Protein AF-A0A371Y7Q0-F1 (afdb_monomer_lite)

Sequence (72 aa):
MTPRGRAKDGFEGDNPYQVGQTGLIGNPAAAHVMDGADTLLLGTDFPYRDRYPRGKKVVRVDRARARGPLSA

pLDDT: mean 75.3, std 11.37, range [36.94, 86.0]

Radius of gyration: 12.8 Å; chains: 1; bounding box: 35×25×30 Å

Foldseek 3Di:
DDDDDPCCVVAVDPDPPDQWDDDPPTDVSVLVCQQPDQEAEAADDDPCLVSHHAPHHYHYDYPDPDDDDSHD

Structure (mmCIF, N/CA/C/O backbone):
data_AF-A0A371Y7Q0-F1
#
_entry.id   AF-A0A371Y7Q0-F1
#
loop_
_atom_site.group_PDB
_atom_site.id
_atom_site.type_symbol
_atom_site.label_atom_id
_atom_site.label_alt_id
_atom_site.label_comp_id
_atom_site.label_asym_id
_atom_site.label_entity_id
_atom_site.label_seq_id
_atom_site.pdbx_PDB_ins_code
_atom_site.Cartn_x
_atom_site.Cartn_y
_atom_site.Cartn_z
_atom_site.occupancy
_atom_site.B_iso_or_equiv
_atom_site.auth_seq_id
_atom_site.auth_comp_id
_atom_site.au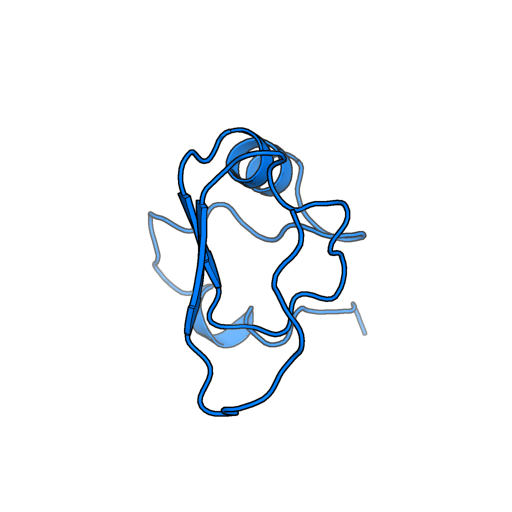th_asym_id
_atom_site.auth_atom_id
_atom_site.pdbx_PDB_model_num
ATOM 1 N N . MET A 1 1 ? 25.991 -2.894 6.441 1.00 36.94 1 MET A N 1
ATOM 2 C CA . MET A 1 1 ? 24.815 -3.769 6.249 1.00 36.94 1 MET A CA 1
ATOM 3 C C . MET A 1 1 ? 23.593 -2.873 6.109 1.00 36.94 1 MET A C 1
ATOM 5 O O . MET A 1 1 ? 23.140 -2.319 7.099 1.00 36.94 1 MET A O 1
ATOM 9 N N . THR A 1 2 ? 23.149 -2.609 4.879 1.00 40.16 2 THR A N 1
ATOM 10 C CA . THR A 1 2 ? 22.022 -1.701 4.605 1.00 40.16 2 THR A CA 1
ATOM 11 C C . THR A 1 2 ? 20.724 -2.363 5.076 1.00 40.16 2 THR A C 1
ATOM 13 O O . THR A 1 2 ? 20.514 -3.530 4.736 1.00 40.16 2 THR A O 1
ATOM 16 N N . PRO A 1 3 ? 19.857 -1.693 5.854 1.00 45.94 3 PRO A N 1
ATOM 17 C CA . PRO A 1 3 ? 18.563 -2.264 6.209 1.00 45.94 3 PRO A CA 1
ATOM 18 C C . PRO A 1 3 ? 17.777 -2.553 4.921 1.00 45.94 3 PRO A C 1
ATOM 20 O O . PRO A 1 3 ? 17.568 -1.665 4.101 1.00 45.94 3 PRO A O 1
ATOM 23 N N . ARG A 1 4 ? 17.401 -3.816 4.700 1.00 55.09 4 ARG A N 1
ATOM 24 C CA . ARG A 1 4 ? 16.620 -4.272 3.538 1.00 55.09 4 ARG A CA 1
ATOM 25 C C . ARG A 1 4 ? 15.303 -4.860 4.031 1.00 55.09 4 ARG A C 1
ATOM 27 O O . ARG A 1 4 ? 15.280 -5.595 5.015 1.00 55.09 4 ARG A O 1
ATOM 34 N N . GLY A 1 5 ? 14.192 -4.503 3.385 1.00 64.56 5 GLY A N 1
ATOM 35 C CA . GLY A 1 5 ? 12.881 -5.045 3.752 1.00 64.56 5 GLY A CA 1
ATOM 36 C C . GLY A 1 5 ? 12.810 -6.554 3.495 1.00 64.56 5 GLY A C 1
ATOM 37 O O . GLY A 1 5 ? 13.290 -7.016 2.467 1.00 64.56 5 GLY A O 1
ATOM 38 N N . ARG A 1 6 ? 12.177 -7.319 4.395 1.00 72.69 6 ARG A N 1
ATOM 39 C CA . ARG A 1 6 ? 12.132 -8.799 4.334 1.00 72.69 6 ARG A CA 1
ATOM 40 C C . ARG A 1 6 ? 11.541 -9.377 3.042 1.00 72.69 6 ARG A C 1
ATOM 42 O O . ARG A 1 6 ? 11.869 -10.493 2.678 1.00 72.69 6 ARG A O 1
ATOM 49 N N . ALA A 1 7 ? 10.665 -8.634 2.367 1.00 70.50 7 ALA A N 1
ATOM 50 C CA . ALA A 1 7 ? 10.038 -9.067 1.117 1.00 70.50 7 ALA A CA 1
ATOM 51 C C . ALA A 1 7 ? 10.872 -8.742 -0.138 1.00 70.50 7 ALA A C 1
ATOM 53 O O . ALA A 1 7 ? 10.506 -9.167 -1.228 1.00 70.50 7 ALA A O 1
ATOM 54 N N . LYS A 1 8 ? 11.964 -7.976 -0.001 1.00 67.94 8 LYS A N 1
ATOM 55 C CA . LYS A 1 8 ? 12.747 -7.446 -1.126 1.00 67.94 8 LYS A CA 1
ATOM 56 C C . LYS A 1 8 ? 13.319 -8.567 -2.000 1.00 67.94 8 LYS A C 1
ATOM 58 O O . LYS A 1 8 ? 13.107 -8.550 -3.206 1.00 67.94 8 LYS A O 1
ATOM 63 N N . ASP A 1 9 ? 13.909 -9.587 -1.381 1.00 71.38 9 ASP A N 1
ATOM 64 C CA . ASP A 1 9 ? 14.562 -10.696 -2.094 1.00 71.38 9 ASP A CA 1
ATOM 65 C C . ASP A 1 9 ? 13.574 -11.585 -2.881 1.00 71.38 9 ASP A C 1
ATOM 67 O O . ASP A 1 9 ? 13.974 -12.274 -3.811 1.00 71.38 9 ASP A O 1
ATOM 71 N N . GLY A 1 10 ? 12.278 -11.559 -2.539 1.00 69.00 10 GLY A N 1
ATOM 72 C CA . GLY A 1 10 ? 11.241 -12.341 -3.224 1.00 69.00 10 GLY A CA 1
ATOM 73 C C . GLY A 1 10 ? 10.529 -11.614 -4.370 1.00 69.00 10 GLY A C 1
ATOM 74 O O . GLY A 1 10 ? 9.777 -12.251 -5.100 1.00 69.00 10 GLY A O 1
ATOM 75 N N . PHE A 1 11 ? 10.730 -10.298 -4.519 1.00 69.88 11 PHE A N 1
ATOM 76 C CA . PHE A 1 11 ? 9.985 -9.457 -5.470 1.00 69.88 11 PHE A CA 1
ATOM 77 C C . PHE A 1 11 ? 10.865 -8.623 -6.422 1.00 69.88 11 PHE A C 1
ATOM 79 O O . PHE A 1 11 ? 10.313 -8.066 -7.365 1.00 69.88 11 PHE A O 1
ATOM 86 N N . GLU A 1 12 ? 12.189 -8.546 -6.208 1.00 68.62 12 GLU A N 1
ATOM 87 C CA . GLU A 1 12 ? 13.159 -7.777 -7.029 1.00 68.62 12 GLU A CA 1
ATOM 88 C C . GLU A 1 12 ? 13.703 -8.488 -8.281 1.00 68.62 12 GLU A C 1
ATOM 90 O O . GLU A 1 12 ? 14.692 -8.045 -8.860 1.00 68.62 12 GLU A O 1
ATOM 95 N N . GLY A 1 13 ? 13.085 -9.591 -8.710 1.00 68.81 13 GLY A N 1
ATOM 96 C CA . GLY A 1 13 ? 13.392 -10.194 -10.013 1.00 68.81 13 GLY A CA 1
ATOM 97 C C . GLY A 1 13 ? 12.830 -9.376 -11.187 1.00 68.81 13 GLY A C 1
ATOM 98 O O . GLY A 1 13 ? 12.575 -8.180 -11.069 1.00 68.81 13 GLY A O 1
ATOM 99 N N . ASP A 1 14 ? 12.548 -10.039 -12.309 1.00 70.81 14 ASP A N 1
ATOM 100 C CA . ASP A 1 14 ? 11.879 -9.426 -13.469 1.00 70.81 14 ASP A CA 1
ATOM 101 C C . ASP A 1 14 ? 10.378 -9.204 -13.208 1.00 70.81 14 ASP A C 1
ATOM 103 O O . ASP A 1 14 ? 9.512 -9.896 -13.745 1.00 70.81 14 ASP A O 1
ATOM 107 N N . ASN A 1 15 ? 10.050 -8.241 -12.344 1.00 77.69 15 ASN A N 1
ATOM 108 C CA . ASN A 1 15 ? 8.672 -7.843 -12.078 1.00 77.69 15 ASN A CA 1
ATOM 109 C C . ASN A 1 15 ? 8.385 -6.440 -12.645 1.00 77.69 15 ASN A C 1
ATOM 111 O O . ASN A 1 15 ? 8.730 -5.444 -12.004 1.00 77.69 15 ASN A O 1
ATOM 115 N N . PRO A 1 16 ? 7.685 -6.325 -13.794 1.00 83.31 16 PRO A N 1
ATOM 116 C CA . PRO A 1 16 ? 7.394 -5.030 -14.416 1.00 83.31 16 PRO A CA 1
ATOM 117 C C . PRO A 1 16 ? 6.424 -4.164 -13.595 1.00 83.31 16 PRO A C 1
ATOM 119 O O . PRO A 1 16 ? 6.282 -2.974 -13.861 1.00 83.31 16 PRO A O 1
ATOM 122 N N . TYR A 1 17 ? 5.759 -4.741 -12.590 1.00 81.94 17 TYR A N 1
ATOM 123 C CA . TYR A 1 17 ? 4.836 -4.041 -11.695 1.00 81.94 17 TYR A CA 1
ATOM 124 C C . TYR A 1 17 ? 5.507 -3.545 -10.411 1.00 81.94 17 TYR A C 1
ATOM 126 O O . TYR A 1 17 ? 4.846 -2.968 -9.543 1.00 81.94 17 TYR A O 1
ATOM 134 N N . GLN A 1 18 ? 6.807 -3.789 -10.239 1.00 81.62 18 GLN A N 1
ATOM 135 C CA . GLN A 1 18 ? 7.505 -3.382 -9.034 1.00 81.62 18 GLN A CA 1
ATOM 136 C C . GLN A 1 18 ? 7.767 -1.872 -9.037 1.00 81.62 18 GLN A C 1
ATOM 138 O O . GLN A 1 18 ? 8.620 -1.359 -9.751 1.00 81.62 18 GLN A O 1
ATOM 143 N N . VAL A 1 19 ? 7.073 -1.157 -8.153 1.00 82.69 19 VAL A N 1
ATOM 144 C CA . VAL A 1 19 ? 7.240 0.297 -7.969 1.00 82.69 19 VAL A CA 1
ATOM 145 C C . VAL A 1 19 ? 8.272 0.667 -6.891 1.00 82.69 19 VAL A C 1
ATOM 147 O O . VAL A 1 19 ? 8.536 1.844 -6.641 1.00 82.69 19 VAL A O 1
ATOM 150 N N . GLY A 1 20 ? 8.885 -0.335 -6.253 1.00 83.06 20 GLY A N 1
ATOM 151 C CA . GLY A 1 20 ? 9.888 -0.183 -5.197 1.00 83.06 20 GLY A CA 1
ATOM 152 C C . GLY A 1 20 ? 9.335 -0.435 -3.793 1.00 83.06 20 GLY A C 1
ATOM 153 O O . GLY A 1 20 ? 8.416 -1.229 -3.603 1.00 83.06 20 GLY A O 1
ATOM 154 N N . GLN A 1 21 ? 9.931 0.207 -2.786 1.00 83.44 21 GLN A N 1
ATOM 155 C CA . GLN A 1 21 ? 9.544 0.056 -1.380 1.00 83.44 21 GLN A CA 1
ATOM 156 C C . GLN A 1 21 ? 9.137 1.406 -0.795 1.00 83.44 21 GLN A C 1
ATOM 158 O O . GLN A 1 21 ? 9.791 2.408 -1.056 1.00 83.44 21 GLN A O 1
ATOM 163 N N . THR A 1 22 ? 8.095 1.422 0.036 1.00 81.25 22 THR A N 1
ATOM 164 C CA . THR A 1 22 ? 7.733 2.571 0.882 1.00 81.25 22 THR A CA 1
ATOM 165 C C . THR A 1 22 ? 8.301 2.386 2.298 1.00 81.25 22 THR A C 1
ATOM 167 O O . THR A 1 22 ? 8.633 1.271 2.704 1.00 81.25 22 THR A O 1
ATOM 170 N N . GLY A 1 23 ? 8.439 3.465 3.069 1.00 78.62 23 GLY A N 1
ATOM 171 C CA . GLY A 1 23 ? 9.012 3.446 4.423 1.00 78.62 23 GLY A CA 1
ATOM 172 C C . GLY A 1 23 ? 10.064 4.535 4.629 1.00 78.62 23 GLY A C 1
ATOM 173 O O . GLY A 1 23 ? 10.197 5.437 3.804 1.00 78.62 23 GLY A O 1
ATOM 174 N N . LEU A 1 24 ? 10.790 4.490 5.748 1.00 78.69 24 LEU A N 1
ATOM 175 C CA . LEU A 1 24 ? 11.848 5.470 6.055 1.00 78.69 24 LEU A CA 1
ATOM 176 C C . LEU A 1 24 ? 13.015 5.434 5.054 1.00 78.69 24 LEU A C 1
ATOM 178 O O . LEU A 1 24 ? 13.678 6.440 4.853 1.00 78.69 24 LEU A O 1
ATOM 182 N N . ILE A 1 25 ? 13.239 4.281 4.424 1.00 81.94 25 ILE A N 1
ATOM 183 C CA . ILE A 1 25 ? 14.318 4.023 3.456 1.00 81.94 25 ILE A CA 1
ATOM 184 C C . ILE A 1 25 ? 13.773 3.682 2.058 1.00 81.94 25 ILE A C 1
ATOM 186 O O . ILE A 1 25 ? 14.451 3.051 1.252 1.00 81.94 25 ILE A O 1
ATOM 190 N N . GLY A 1 26 ? 12.504 4.019 1.815 1.00 79.19 26 GLY A N 1
ATOM 191 C CA . GLY A 1 26 ? 11.806 3.751 0.562 1.00 79.19 26 GLY A CA 1
ATOM 192 C C . GLY A 1 26 ? 12.036 4.818 -0.511 1.00 79.19 26 GLY A C 1
ATOM 193 O O . GLY A 1 26 ? 12.720 5.811 -0.277 1.00 79.19 26 GLY A O 1
ATOM 194 N N . ASN A 1 27 ? 11.427 4.632 -1.682 1.00 83.81 27 ASN A N 1
ATOM 195 C CA . ASN A 1 27 ? 11.426 5.610 -2.769 1.00 83.81 27 ASN A CA 1
ATOM 196 C C . ASN A 1 27 ? 10.118 6.446 -2.771 1.00 83.81 27 ASN A C 1
ATOM 198 O O . ASN A 1 27 ? 9.089 6.009 -2.242 1.00 83.81 27 ASN A O 1
ATOM 202 N N . PRO A 1 28 ? 10.125 7.658 -3.361 1.00 82.38 28 PRO A N 1
ATOM 203 C CA . PRO A 1 28 ? 8.935 8.512 -3.416 1.00 82.38 28 PRO A CA 1
ATOM 204 C C . PRO A 1 28 ? 7.834 7.947 -4.325 1.00 82.38 28 PRO A C 1
ATOM 206 O O . PRO A 1 28 ? 6.656 8.172 -4.061 1.00 82.38 28 PRO A O 1
ATOM 209 N N . ALA A 1 29 ? 8.195 7.172 -5.354 1.00 83.50 29 ALA A N 1
ATOM 210 C CA . ALA A 1 29 ? 7.233 6.540 -6.256 1.00 83.50 29 ALA A CA 1
ATOM 211 C C . ALA A 1 29 ? 6.306 5.564 -5.510 1.00 83.50 29 ALA A C 1
ATOM 213 O O . ALA A 1 29 ? 5.087 5.657 -5.632 1.00 83.50 29 ALA A O 1
ATOM 214 N N . ALA A 1 30 ? 6.861 4.686 -4.668 1.00 84.62 30 ALA A N 1
ATOM 215 C CA . ALA A 1 30 ? 6.061 3.773 -3.861 1.00 84.62 30 ALA A CA 1
ATOM 216 C C . ALA A 1 30 ? 5.225 4.515 -2.810 1.00 84.62 30 ALA A C 1
ATOM 218 O O . ALA A 1 30 ? 4.112 4.089 -2.526 1.00 84.62 30 ALA A O 1
ATOM 219 N N . ALA A 1 31 ? 5.713 5.625 -2.243 1.00 83.88 31 ALA A N 1
ATOM 220 C CA . ALA A 1 31 ? 4.908 6.445 -1.334 1.00 83.88 31 ALA A CA 1
ATOM 221 C C . ALA A 1 31 ? 3.688 7.058 -2.047 1.00 83.88 31 ALA A C 1
ATOM 223 O O . ALA A 1 31 ? 2.575 6.965 -1.541 1.00 83.88 31 ALA A O 1
ATOM 224 N N . HIS A 1 32 ? 3.877 7.593 -3.256 1.00 85.31 32 HIS A N 1
ATOM 225 C CA . HIS A 1 32 ? 2.789 8.168 -4.045 1.00 85.31 32 HIS A CA 1
ATOM 226 C C . HIS A 1 32 ? 1.734 7.128 -4.449 1.00 85.31 32 HIS A C 1
ATOM 228 O O . HIS A 1 32 ? 0.539 7.388 -4.341 1.00 85.31 32 HIS A O 1
ATOM 234 N N . VAL A 1 33 ? 2.162 5.929 -4.859 1.00 86.00 33 VAL A N 1
ATOM 235 C CA . VAL A 1 33 ? 1.241 4.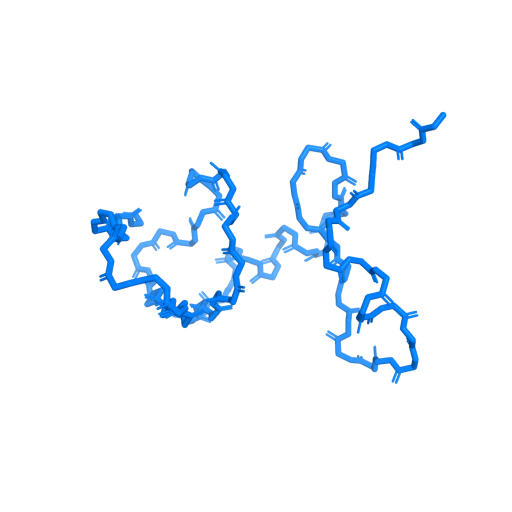827 -5.186 1.00 86.00 33 VAL A CA 1
ATOM 236 C C . VAL A 1 33 ? 0.444 4.390 -3.956 1.00 86.00 33 VAL A C 1
ATOM 238 O O . VAL A 1 33 ? -0.742 4.101 -4.075 1.00 86.00 33 VAL A O 1
ATOM 241 N N . MET A 1 34 ? 1.064 4.376 -2.773 1.00 83.75 34 MET A N 1
ATOM 242 C CA . MET A 1 34 ? 0.376 4.028 -1.526 1.00 83.75 34 MET A CA 1
ATOM 243 C C . MET A 1 34 ? -0.713 5.039 -1.159 1.00 83.75 34 MET A C 1
ATOM 245 O O . MET A 1 34 ? -1.786 4.614 -0.745 1.00 83.75 34 MET A O 1
ATOM 249 N N . ASP A 1 35 ? -0.469 6.338 -1.348 1.00 83.56 35 ASP A N 1
ATOM 250 C CA . ASP A 1 35 ? -1.459 7.390 -1.078 1.00 83.56 35 ASP A CA 1
ATOM 251 C C . ASP A 1 35 ? -2.558 7.460 -2.153 1.00 83.56 35 ASP A C 1
ATOM 253 O O . ASP A 1 35 ? -3.717 7.746 -1.848 1.00 83.56 35 ASP A O 1
ATOM 257 N N . GLY A 1 36 ? -2.204 7.199 -3.415 1.00 82.81 36 GLY A N 1
ATOM 258 C CA . GLY A 1 36 ? -3.121 7.247 -4.556 1.00 82.81 36 GLY A CA 1
ATOM 259 C C . GLY A 1 36 ? -3.972 5.989 -4.749 1.00 82.81 36 GLY A C 1
ATOM 260 O O . GLY A 1 36 ? -4.914 6.010 -5.538 1.00 82.81 36 GLY A O 1
ATOM 261 N N . ALA A 1 37 ? -3.663 4.890 -4.057 1.00 83.69 37 ALA A N 1
ATOM 262 C CA . ALA A 1 37 ? -4.378 3.631 -4.219 1.00 83.69 37 ALA A CA 1
ATOM 263 C C . ALA A 1 37 ? -5.796 3.690 -3.629 1.00 83.69 37 ALA A C 1
ATOM 265 O O . ALA A 1 37 ? -5.995 3.993 -2.453 1.00 83.69 37 ALA A O 1
ATOM 266 N N . ASP A 1 38 ? -6.796 3.289 -4.416 1.00 83.81 38 ASP A N 1
ATOM 267 C CA . ASP A 1 38 ? -8.172 3.136 -3.927 1.00 83.81 38 ASP A CA 1
ATOM 268 C C . ASP A 1 38 ? -8.358 1.908 -3.029 1.00 83.81 38 ASP A C 1
ATOM 270 O O . ASP A 1 38 ? -9.261 1.854 -2.187 1.00 83.81 38 ASP A O 1
ATOM 274 N N . THR A 1 39 ? -7.521 0.890 -3.224 1.00 84.56 39 THR A N 1
ATOM 275 C CA . THR A 1 39 ? -7.504 -0.336 -2.427 1.00 84.56 39 THR A CA 1
ATOM 276 C C . THR A 1 39 ? -6.068 -0.799 -2.218 1.00 84.56 39 THR A C 1
ATOM 278 O O . THR A 1 39 ? -5.305 -0.924 -3.172 1.00 84.56 39 THR A O 1
ATOM 281 N N . LEU A 1 40 ? -5.715 -1.083 -0.966 1.00 85.50 40 LEU A N 1
ATOM 282 C CA . LEU A 1 40 ? -4.399 -1.561 -0.560 1.00 85.50 40 LEU A CA 1
ATOM 283 C C . LEU A 1 40 ? -4.484 -3.031 -0.134 1.00 85.50 40 LEU A C 1
ATOM 285 O O . LEU A 1 40 ? -5.205 -3.355 0.809 1.00 85.50 40 LEU A O 1
ATOM 289 N N . LEU A 1 41 ? -3.726 -3.911 -0.794 1.00 83.94 41 LEU A N 1
ATOM 290 C CA . LEU A 1 41 ? -3.612 -5.330 -0.442 1.00 83.94 41 LEU A CA 1
ATOM 291 C C . LEU A 1 41 ? -2.271 -5.604 0.249 1.00 83.94 41 LEU A C 1
ATOM 293 O O . LEU A 1 41 ? -1.210 -5.348 -0.314 1.00 83.94 41 LEU A O 1
ATOM 297 N N . LEU A 1 42 ? -2.310 -6.146 1.466 1.00 84.62 42 LEU A N 1
ATOM 298 C CA . LEU A 1 42 ? -1.123 -6.393 2.285 1.00 84.62 42 LEU A CA 1
ATOM 299 C C . LEU A 1 42 ? -0.967 -7.876 2.613 1.00 84.62 42 LEU A C 1
ATOM 301 O O . LEU A 1 42 ? -1.814 -8.452 3.291 1.00 84.62 42 LEU A O 1
ATOM 305 N N . GLY A 1 43 ? 0.161 -8.457 2.200 1.00 81.25 43 GLY A N 1
ATOM 306 C CA . GLY A 1 43 ? 0.627 -9.786 2.629 1.00 81.25 43 GLY A CA 1
ATOM 307 C C . GLY A 1 43 ? 1.748 -9.738 3.674 1.00 81.25 43 GLY A C 1
ATOM 308 O O . GLY A 1 43 ? 2.494 -10.698 3.837 1.00 81.25 43 GLY A O 1
ATOM 309 N N . THR A 1 44 ? 1.957 -8.583 4.309 1.00 73.50 44 THR A N 1
ATOM 310 C CA . THR A 1 44 ? 3.127 -8.293 5.150 1.00 73.50 44 THR A CA 1
ATOM 311 C C . THR A 1 44 ? 2.731 -7.456 6.366 1.00 73.50 44 THR A C 1
ATOM 313 O O . THR A 1 44 ? 1.777 -6.673 6.321 1.00 73.50 44 THR A O 1
ATOM 316 N N . ASP A 1 45 ? 3.491 -7.609 7.451 1.00 73.81 45 ASP A N 1
ATOM 317 C CA . ASP A 1 45 ? 3.370 -6.818 8.678 1.00 73.81 45 ASP A CA 1
ATOM 318 C C . ASP A 1 45 ? 4.063 -5.457 8.506 1.00 73.81 45 ASP A C 1
ATOM 320 O O . ASP A 1 45 ? 5.162 -5.223 9.014 1.00 73.81 45 ASP A O 1
ATOM 324 N N . PHE A 1 46 ? 3.459 -4.579 7.700 1.00 76.88 46 PHE A N 1
ATOM 325 C CA . PHE A 1 46 ? 3.979 -3.231 7.482 1.00 76.88 46 PHE A CA 1
ATOM 326 C C . PHE A 1 46 ? 3.768 -2.374 8.744 1.00 76.88 46 PHE A C 1
ATOM 328 O O . PHE A 1 46 ? 2.615 -2.122 9.107 1.00 76.88 46 PHE A O 1
ATOM 335 N N . PRO A 1 47 ? 4.843 -1.908 9.410 1.00 73.50 47 PRO A N 1
ATOM 336 C CA . PRO A 1 47 ? 4.748 -1.327 10.750 1.00 73.50 47 PRO A CA 1
ATOM 337 C C . PRO A 1 47 ? 4.249 0.127 10.762 1.00 73.50 47 PRO A C 1
ATOM 339 O O . PRO A 1 47 ? 3.794 0.606 11.797 1.00 73.50 47 PR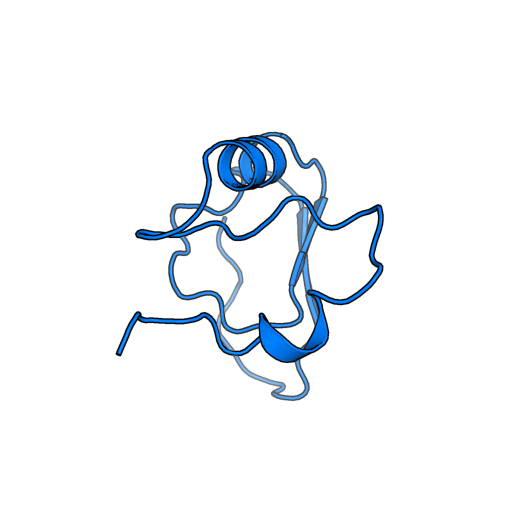O A O 1
ATOM 342 N N . TYR A 1 48 ? 4.314 0.839 9.632 1.00 77.31 48 TYR A N 1
ATOM 343 C CA . TYR A 1 48 ? 3.968 2.263 9.554 1.00 77.31 48 TYR A CA 1
ATOM 344 C C . TYR A 1 48 ? 2.503 2.462 9.154 1.00 77.31 48 TYR A C 1
ATOM 346 O O . TYR A 1 48 ? 2.191 2.665 7.982 1.00 77.31 48 TYR A O 1
ATOM 354 N N . ARG A 1 49 ? 1.600 2.394 10.136 1.00 75.88 49 ARG A N 1
ATOM 355 C CA . ARG A 1 49 ? 0.144 2.499 9.920 1.00 75.88 49 ARG A CA 1
ATOM 356 C C . ARG A 1 49 ? -0.291 3.886 9.447 1.00 75.88 49 ARG A C 1
ATOM 358 O O . A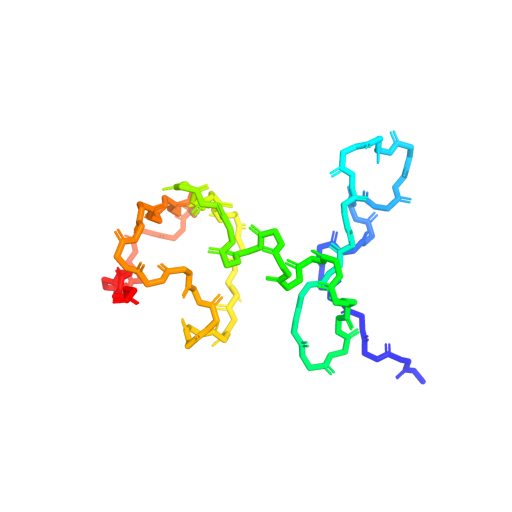RG A 1 49 ? -1.172 3.976 8.606 1.00 75.88 49 ARG A O 1
ATOM 365 N N . ASP A 1 50 ? 0.398 4.937 9.886 1.00 77.50 50 ASP A N 1
ATOM 366 C CA . ASP A 1 50 ? 0.121 6.329 9.484 1.00 77.50 50 ASP A CA 1
ATOM 367 C C . ASP A 1 50 ? 0.353 6.591 7.988 1.00 77.50 50 ASP A C 1
ATOM 369 O O . ASP A 1 50 ? -0.012 7.641 7.467 1.00 77.50 50 ASP A O 1
ATOM 373 N N . ARG A 1 51 ? 0.993 5.641 7.294 1.00 76.44 51 ARG A N 1
ATOM 374 C CA . ARG A 1 51 ? 1.241 5.682 5.849 1.00 76.44 51 ARG A CA 1
ATOM 375 C C . ARG A 1 51 ? 0.243 4.843 5.055 1.00 76.44 51 ARG A C 1
ATOM 377 O O . ARG A 1 51 ? 0.487 4.553 3.886 1.00 76.44 51 ARG A O 1
ATOM 384 N N . TYR A 1 52 ? -0.824 4.367 5.693 1.00 82.00 52 TYR A N 1
ATOM 385 C CA . TYR A 1 52 ? -1.937 3.774 4.967 1.00 82.00 52 TYR A CA 1
ATOM 386 C C . TYR A 1 52 ? -2.772 4.875 4.314 1.00 82.00 52 TYR A C 1
ATOM 388 O O . TYR A 1 52 ? -2.920 5.960 4.884 1.00 82.00 52 TYR A O 1
ATOM 396 N N . PRO A 1 53 ? -3.338 4.602 3.130 1.00 80.56 53 PRO A N 1
ATOM 397 C CA . PRO A 1 53 ? -4.222 5.550 2.486 1.00 80.56 53 PRO A CA 1
ATOM 398 C C . PRO A 1 53 ? -5.464 5.770 3.353 1.00 80.56 53 PRO A C 1
ATOM 400 O O . PRO A 1 53 ? -6.214 4.837 3.658 1.00 80.56 53 PRO A O 1
ATOM 403 N N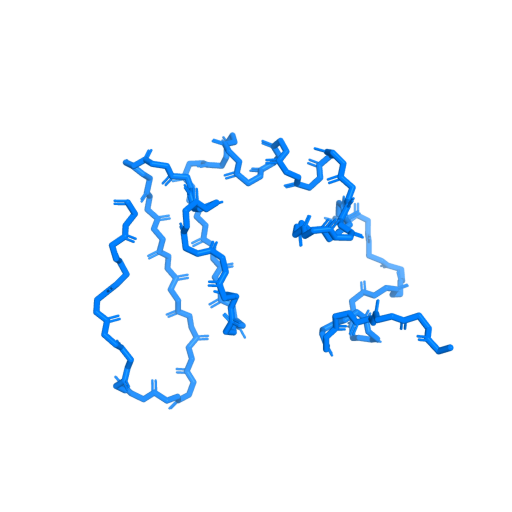 . ARG A 1 54 ? -5.683 7.024 3.751 1.00 81.44 54 ARG A N 1
ATOM 404 C CA . ARG A 1 54 ? -6.806 7.412 4.611 1.00 81.44 54 ARG A CA 1
ATOM 405 C C . ARG A 1 54 ? -8.132 7.238 3.877 1.00 81.44 54 ARG A C 1
ATOM 407 O O . ARG A 1 54 ? -8.290 7.698 2.747 1.00 81.44 54 ARG A O 1
ATOM 414 N N . GLY A 1 55 ? -9.102 6.604 4.535 1.00 79.62 55 GLY A N 1
ATOM 415 C CA . GLY A 1 55 ? -10.456 6.423 3.996 1.00 79.62 55 GLY A CA 1
ATOM 416 C C . GLY A 1 55 ? -10.555 5.461 2.804 1.00 79.62 55 GLY A C 1
ATOM 417 O O . GLY A 1 55 ? -11.569 5.454 2.107 1.00 79.62 55 GLY A O 1
ATOM 418 N N . LYS A 1 56 ? -9.519 4.655 2.549 1.00 83.69 56 LYS A N 1
ATOM 419 C CA . LYS A 1 56 ? -9.494 3.662 1.467 1.00 83.69 56 LYS A CA 1
ATOM 420 C C . LYS A 1 56 ? -9.632 2.244 2.011 1.00 83.69 56 LYS A C 1
ATOM 422 O O . LYS A 1 56 ? -9.486 1.988 3.206 1.00 83.69 56 LYS A O 1
ATOM 427 N N . LYS A 1 57 ? -9.936 1.295 1.123 1.00 84.00 57 LYS A N 1
ATOM 428 C CA . LYS A 1 57 ? -10.100 -0.111 1.509 1.00 84.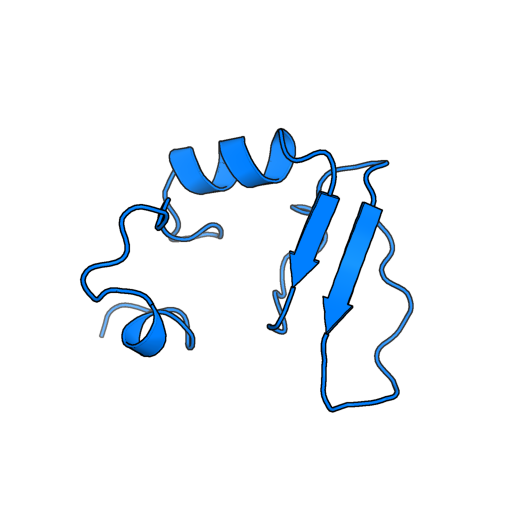00 57 LYS A CA 1
ATOM 429 C C . LYS A 1 57 ? -8.731 -0.752 1.710 1.00 84.00 57 LYS A C 1
ATOM 431 O O . LYS A 1 57 ? -7.945 -0.823 0.773 1.00 84.00 57 LYS A O 1
ATOM 436 N N . VAL A 1 58 ? -8.465 -1.266 2.908 1.00 84.81 58 VAL A N 1
ATOM 437 C CA . VAL A 1 58 ? -7.246 -2.032 3.196 1.00 84.81 58 VAL A CA 1
ATOM 438 C C . VAL A 1 58 ? -7.621 -3.491 3.430 1.00 84.81 58 VAL A C 1
ATOM 440 O O . VAL A 1 58 ? -8.333 -3.817 4.376 1.00 84.81 58 VAL A O 1
ATOM 443 N N . VAL A 1 59 ? -7.140 -4.375 2.561 1.00 84.94 59 VAL A N 1
ATOM 444 C CA . VAL A 1 59 ? -7.321 -5.825 2.655 1.00 84.94 59 VAL A CA 1
ATOM 445 C C . VAL A 1 59 ? -6.002 -6.431 3.110 1.00 84.94 59 VAL A C 1
ATOM 447 O O . VAL A 1 59 ? -4.968 -6.239 2.475 1.00 84.94 59 VAL A O 1
ATOM 450 N N . ARG A 1 60 ? -6.015 -7.175 4.216 1.00 84.25 60 ARG A N 1
ATOM 451 C CA . ARG A 1 60 ? -4.837 -7.906 4.691 1.00 84.25 60 ARG A CA 1
ATOM 452 C C . ARG A 1 60 ? -5.062 -9.399 4.539 1.00 84.25 60 ARG A C 1
ATOM 454 O O . ARG A 1 60 ? -6.050 -9.927 5.037 1.00 84.25 60 ARG A O 1
ATOM 461 N N . VAL A 1 61 ? -4.116 -10.059 3.884 1.00 85.19 61 VAL A N 1
ATOM 462 C CA . VAL A 1 61 ? -4.054 -11.513 3.770 1.00 85.19 61 VAL A CA 1
ATOM 463 C C . VAL A 1 61 ? -2.888 -11.978 4.631 1.00 85.19 61 VAL A C 1
ATOM 465 O O . VAL A 1 61 ? -1.729 -11.750 4.302 1.00 85.19 61 VAL A O 1
ATOM 468 N N . ASP A 1 62 ? -3.203 -12.594 5.764 1.00 81.50 62 ASP A N 1
ATOM 469 C CA . ASP A 1 62 ? -2.228 -13.114 6.721 1.00 81.50 62 ASP A CA 1
ATOM 470 C C . ASP A 1 62 ? -2.669 -14.517 7.162 1.00 81.50 62 ASP A C 1
ATOM 472 O O . ASP A 1 62 ? -3.863 -14.815 7.227 1.00 81.50 62 ASP A O 1
ATOM 476 N N . ARG A 1 63 ? -1.707 -15.394 7.462 1.00 84.19 63 ARG A N 1
ATOM 477 C CA . ARG A 1 63 ? -1.984 -16.714 8.048 1.00 84.19 63 ARG A CA 1
ATOM 478 C C . ARG A 1 63 ? -2.351 -16.592 9.530 1.00 84.19 63 ARG A C 1
ATOM 480 O O . ARG A 1 63 ? -3.027 -17.468 10.063 1.00 84.19 63 ARG A O 1
ATOM 487 N N . ALA A 1 64 ? -1.920 -15.523 10.202 1.00 78.50 64 ALA A N 1
ATOM 488 C CA . ALA A 1 64 ? -2.291 -15.241 11.581 1.00 78.50 64 ALA A CA 1
ATOM 489 C C . ALA A 1 64 ? -3.715 -14.656 11.663 1.00 78.50 64 ALA A C 1
ATOM 491 O O . ALA A 1 64 ? -3.987 -13.565 11.169 1.00 78.50 64 ALA A O 1
ATOM 492 N N . ARG A 1 65 ? -4.624 -15.368 12.346 1.00 58.62 65 ARG A N 1
ATOM 493 C CA . ARG A 1 65 ? -6.055 -15.017 12.465 1.00 58.62 65 ARG A CA 1
ATOM 494 C C . ARG A 1 65 ? -6.335 -13.717 13.231 1.00 58.62 65 ARG A C 1
ATOM 496 O O . ARG A 1 65 ? -7.366 -13.094 13.006 1.00 58.62 65 ARG A O 1
ATOM 503 N N . ALA A 1 66 ? -5.476 -13.336 14.172 1.00 55.25 66 ALA A N 1
ATOM 504 C CA . ALA A 1 66 ? -5.762 -12.276 15.134 1.00 55.25 66 ALA A CA 1
ATOM 505 C C . ALA A 1 66 ? -4.640 -11.239 15.149 1.00 55.25 66 ALA A C 1
ATOM 507 O O . ALA A 1 66 ? -3.697 -11.322 15.933 1.00 55.25 66 ALA A O 1
ATOM 508 N N . ARG A 1 67 ? -4.752 -10.232 14.287 1.00 61.03 67 ARG A N 1
ATOM 509 C CA . ARG A 1 67 ? -4.100 -8.942 14.519 1.00 61.03 67 ARG A CA 1
ATOM 510 C C . ARG A 1 67 ? -5.180 -7.873 14.459 1.00 61.03 67 ARG A C 1
ATOM 512 O O . ARG A 1 67 ? -6.107 -7.997 13.664 1.00 61.03 67 ARG A O 1
ATOM 519 N N . GLY A 1 68 ? -5.105 -6.915 15.386 1.00 63.25 68 GLY A N 1
ATOM 520 C CA . GLY A 1 68 ? -6.157 -5.928 15.643 1.00 63.25 68 GLY A CA 1
ATOM 521 C C . GLY A 1 68 ? -6.632 -5.184 14.387 1.00 63.25 68 GLY A C 1
ATOM 522 O O . GLY A 1 68 ? -5.953 -5.213 13.358 1.00 63.25 68 GLY A O 1
ATOM 523 N N . PRO A 1 69 ? -7.792 -4.510 14.466 1.00 63.19 69 PRO A N 1
ATOM 524 C CA . PRO A 1 69 ? -8.460 -3.928 13.307 1.00 63.19 69 PRO A CA 1
ATOM 525 C C . PRO A 1 69 ? -7.520 -3.018 12.517 1.00 63.19 69 PRO A C 1
ATOM 527 O O . PRO A 1 69 ? -6.751 -2.250 13.101 1.00 63.19 69 PRO A O 1
ATOM 530 N N . LEU A 1 70 ? -7.581 -3.115 11.187 1.00 64.56 70 LEU A N 1
ATOM 531 C CA . LEU A 1 70 ? -6.888 -2.219 10.266 1.00 64.56 70 LEU A CA 1
ATOM 532 C C . LEU A 1 70 ? -7.594 -0.863 10.300 1.00 64.56 70 LEU A C 1
ATOM 534 O O . LEU A 1 70 ? -8.494 -0.612 9.511 1.00 64.56 70 LEU A O 1
ATOM 538 N N . SER A 1 71 ? -7.236 -0.010 11.254 1.00 54.44 71 SER A N 1
ATOM 539 C CA . SER A 1 71 ? -7.609 1.400 11.201 1.00 54.44 71 SER A CA 1
ATOM 540 C C . SER A 1 71 ? -6.708 2.097 10.177 1.00 54.44 71 SER A C 1
ATOM 542 O O . SER A 1 71 ? -5.483 2.086 10.345 1.00 54.44 71 SER A O 1
ATOM 544 N N . ALA A 1 72 ? -7.322 2.615 9.114 1.00 49.22 72 ALA A N 1
ATOM 545 C CA . ALA A 1 72 ? -6.755 3.619 8.215 1.00 49.22 72 ALA A CA 1
ATOM 546 C C . ALA A 1 72 ? -7.141 5.024 8.694 1.00 49.22 72 ALA A C 1
ATOM 548 O O . ALA A 1 72 ? -8.180 5.128 9.387 1.00 49.22 72 ALA A O 1
#

Secondary structure (DSSP, 8-state):
-----TTHHHH-SS-TT-----STT--HHHHHHHHH-SEEEESS----GGGSPTTSEEEE--S-S-------